Protein AF-A0A944YR34-F1 (afdb_monomer)

pLDDT: mean 94.09, std 5.27, range [63.53, 98.19]

Structure (mmCIF, N/CA/C/O backbone):
data_AF-A0A944YR34-F1
#
_entry.id   AF-A0A944YR34-F1
#
loop_
_atom_site.group_PDB
_atom_site.id
_atom_site.type_symbol
_atom_site.label_atom_id
_atom_site.label_alt_id
_atom_site.label_comp_id
_atom_site.label_asym_id
_atom_site.label_entity_id
_atom_site.label_seq_id
_atom_site.pdbx_PDB_ins_code
_atom_site.Cartn_x
_atom_site.Cartn_y
_atom_site.Cartn_z
_atom_site.occupancy
_atom_site.B_iso_or_equiv
_atom_site.auth_seq_id
_atom_site.auth_comp_id
_atom_site.auth_asym_id
_atom_site.auth_atom_id
_atom_site.pdbx_PDB_model_num
ATOM 1 N N . MET A 1 1 ? 25.340 6.201 -24.632 1.00 78.75 1 MET A N 1
ATOM 2 C CA . MET A 1 1 ? 25.062 7.348 -25.527 1.00 78.75 1 MET A CA 1
ATOM 3 C C . MET A 1 1 ? 24.129 8.315 -24.814 1.00 78.75 1 MET A C 1
ATOM 5 O O . MET A 1 1 ? 23.232 7.825 -24.135 1.00 78.75 1 MET A O 1
ATOM 9 N N . PRO A 1 2 ? 24.314 9.638 -24.939 1.00 86.69 2 PRO A N 1
ATOM 10 C CA . PRO A 1 2 ? 23.311 10.625 -24.536 1.00 86.69 2 PRO A CA 1
ATOM 11 C C . PRO A 1 2 ? 22.042 10.489 -25.394 1.00 86.69 2 PRO A C 1
ATOM 13 O O . PRO A 1 2 ? 22.150 10.313 -26.607 1.00 86.69 2 PRO A O 1
ATOM 16 N N . TRP A 1 3 ? 20.855 10.565 -24.793 1.00 91.38 3 TRP A N 1
ATOM 17 C CA . TRP A 1 3 ? 19.573 10.421 -25.492 1.00 91.38 3 TRP A CA 1
ATOM 18 C C . TRP A 1 3 ? 18.688 11.641 -25.255 1.00 91.38 3 TRP A C 1
ATOM 20 O O . TRP A 1 3 ? 17.968 11.701 -24.266 1.00 91.38 3 TRP A O 1
ATOM 30 N N . GLN A 1 4 ? 18.774 12.636 -26.145 1.00 93.44 4 GLN A N 1
ATOM 31 C CA . GLN A 1 4 ? 17.958 13.866 -26.107 1.00 93.44 4 GLN A CA 1
ATOM 32 C C . GLN A 1 4 ? 17.911 14.568 -24.727 1.00 93.44 4 GLN A C 1
ATOM 34 O O . GLN A 1 4 ? 16.952 15.260 -24.413 1.00 93.44 4 GLN A O 1
ATOM 39 N N . GLY A 1 5 ? 18.941 14.384 -23.892 1.00 92.56 5 GLY A N 1
ATOM 40 C CA . GLY A 1 5 ? 19.001 14.920 -22.527 1.00 92.56 5 GLY A CA 1
ATOM 41 C C . GLY A 1 5 ? 18.250 14.109 -21.460 1.00 92.56 5 GLY A C 1
ATOM 42 O O . GLY A 1 5 ? 18.376 14.423 -20.285 1.00 92.56 5 GLY A O 1
ATOM 43 N N . TYR A 1 6 ? 17.527 13.044 -21.817 1.00 92.62 6 TYR A N 1
ATOM 44 C CA . TYR A 1 6 ? 16.748 12.244 -20.859 1.00 92.62 6 TYR A CA 1
ATOM 45 C C . TYR A 1 6 ? 17.597 11.397 -19.901 1.00 92.62 6 TYR A C 1
ATOM 47 O O . TYR A 1 6 ? 17.107 10.988 -18.856 1.00 92.62 6 TYR A O 1
ATOM 55 N N . ASN A 1 7 ? 18.858 11.132 -20.241 1.00 94.81 7 ASN A N 1
ATOM 56 C CA . ASN A 1 7 ? 19.835 10.477 -19.368 1.00 94.81 7 ASN A CA 1
ATOM 57 C C . ASN A 1 7 ? 20.961 11.435 -18.945 1.00 94.81 7 ASN A C 1
ATOM 59 O O . ASN A 1 7 ? 22.129 11.050 -18.907 1.00 94.81 7 ASN A O 1
ATOM 63 N N . PHE A 1 8 ? 20.628 12.712 -18.744 1.00 95.88 8 PHE A N 1
ATOM 64 C CA . PHE A 1 8 ? 21.569 13.708 -18.239 1.00 95.88 8 PHE A CA 1
ATOM 65 C C . PHE A 1 8 ? 21.891 13.453 -16.757 1.00 95.88 8 PHE A C 1
ATOM 67 O O . PHE A 1 8 ? 20.998 13.101 -15.989 1.00 95.88 8 PHE A O 1
ATOM 74 N N . GLU A 1 9 ? 23.157 13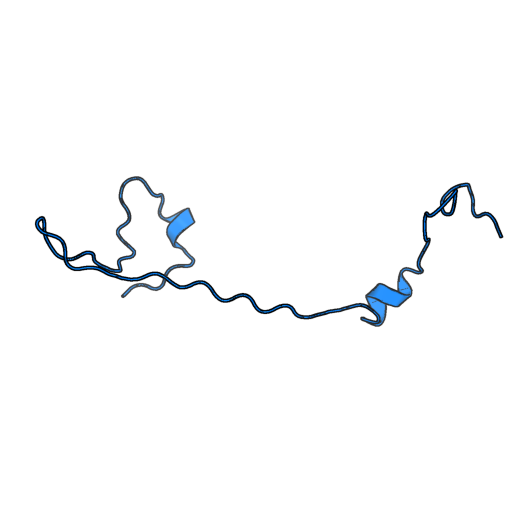.645 -16.372 1.00 95.06 9 GLU A N 1
ATOM 75 C CA . GLU A 1 9 ? 23.680 13.344 -15.028 1.00 95.06 9 GLU A CA 1
ATOM 76 C C . GLU A 1 9 ? 23.323 11.917 -14.571 1.00 95.06 9 GLU A C 1
ATOM 78 O O . GLU A 1 9 ? 23.775 10.956 -15.194 1.00 95.06 9 GLU A O 1
ATOM 83 N N . ASP A 1 10 ? 22.508 11.779 -13.524 1.00 95.69 10 ASP A N 1
ATOM 84 C CA . ASP A 1 10 ? 22.149 10.498 -12.903 1.00 95.69 10 ASP A CA 1
ATOM 85 C C . ASP A 1 10 ? 20.781 9.965 -13.369 1.00 95.69 10 ASP A C 1
ATOM 87 O O . ASP A 1 10 ? 20.255 8.989 -12.827 1.00 95.69 10 ASP A O 1
ATOM 91 N N . ALA A 1 11 ? 20.172 10.600 -14.375 1.00 96.56 11 ALA A N 1
ATOM 92 C CA . ALA A 1 11 ? 18.889 10.161 -14.902 1.00 96.56 11 ALA A CA 1
ATOM 93 C C . ALA A 1 11 ? 19.020 8.841 -15.684 1.00 96.56 11 ALA A C 1
ATOM 95 O O . ALA A 1 11 ? 19.890 8.671 -16.543 1.00 96.56 11 ALA A O 1
ATOM 96 N N . ILE A 1 12 ? 18.095 7.912 -15.429 1.00 95.69 12 ILE A N 1
ATOM 97 C CA . ILE A 1 12 ? 18.013 6.623 -16.122 1.00 95.69 12 ILE A CA 1
ATOM 98 C C . ILE A 1 12 ? 16.783 6.624 -17.025 1.00 95.69 12 ILE A C 1
ATOM 100 O O . ILE A 1 12 ? 15.662 6.850 -16.574 1.00 95.69 12 ILE A O 1
ATOM 104 N N . ILE A 1 13 ? 16.994 6.304 -18.301 1.00 95.38 13 ILE A N 1
ATOM 105 C CA . ILE A 1 13 ? 15.913 5.979 -19.233 1.00 95.38 13 ILE A CA 1
ATOM 106 C C . ILE A 1 13 ? 15.706 4.468 -19.274 1.00 95.38 13 ILE A C 1
ATOM 108 O O . ILE A 1 13 ? 16.667 3.699 -19.318 1.00 95.38 13 ILE A O 1
ATOM 112 N N . ILE A 1 14 ? 14.448 4.044 -19.289 1.00 95.81 14 ILE A N 1
ATOM 113 C CA . ILE A 1 14 ? 14.063 2.635 -19.357 1.00 95.81 14 ILE A CA 1
ATOM 114 C C . ILE A 1 14 ? 13.086 2.410 -20.511 1.00 95.81 14 ILE A C 1
ATOM 116 O O . ILE A 1 14 ? 12.365 3.317 -20.923 1.00 95.81 14 ILE A O 1
ATOM 120 N N . SER A 1 15 ? 13.084 1.199 -21.064 1.00 96.88 15 SER A N 1
ATOM 121 C CA . SER A 1 15 ? 12.139 0.812 -22.114 1.00 96.88 15 SER A CA 1
ATOM 122 C C . SER A 1 15 ? 10.763 0.511 -21.517 1.00 96.88 15 SER A C 1
ATOM 124 O O . SER A 1 15 ? 10.688 -0.130 -20.471 1.00 96.88 15 SER A O 1
ATOM 126 N N . SER A 1 16 ? 9.682 0.882 -22.217 1.00 96.75 16 SER A N 1
ATOM 127 C CA . SER A 1 16 ? 8.305 0.514 -21.840 1.00 96.75 16 SER A CA 1
ATOM 128 C C . SER A 1 16 ? 8.100 -0.998 -21.729 1.00 96.75 16 SER A C 1
ATOM 130 O O . SER A 1 16 ? 7.289 -1.441 -20.925 1.00 96.75 16 SER A O 1
ATOM 132 N N . LYS A 1 17 ? 8.896 -1.790 -22.459 1.00 98.12 17 LYS A N 1
ATOM 133 C CA . LYS A 1 17 ? 8.877 -3.256 -22.390 1.00 98.12 17 LYS A CA 1
ATOM 134 C C . LYS A 1 17 ? 9.082 -3.793 -20.977 1.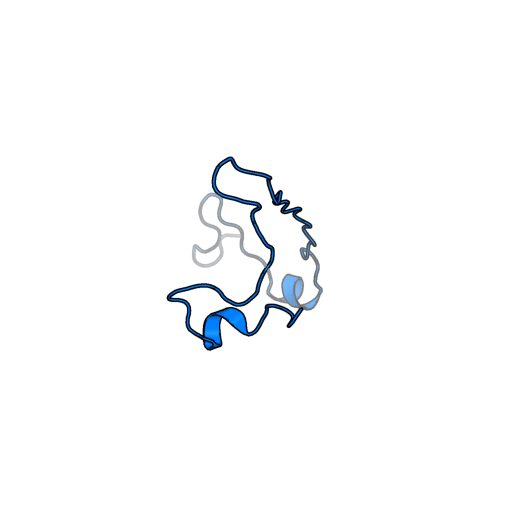00 98.12 17 LYS A C 1
ATOM 136 O O . LYS A 1 17 ? 8.494 -4.795 -20.623 1.00 98.12 17 LYS A O 1
ATOM 141 N N . LEU A 1 18 ? 9.855 -3.098 -20.140 1.00 97.88 18 LEU A N 1
ATOM 142 C CA . LEU A 1 18 ? 10.074 -3.521 -18.753 1.00 97.88 18 LEU A CA 1
ATOM 143 C C . LEU A 1 18 ? 8.791 -3.483 -17.910 1.00 97.88 18 LEU A C 1
ATOM 145 O O . LEU A 1 18 ? 8.700 -4.217 -16.930 1.00 97.88 18 LEU A O 1
ATOM 149 N N . VAL A 1 19 ? 7.827 -2.636 -18.288 1.00 96.94 19 VAL A N 1
ATOM 150 C CA . VAL A 1 19 ? 6.483 -2.600 -17.697 1.00 96.94 19 VAL A CA 1
ATOM 151 C C . VAL A 1 19 ? 5.614 -3.704 -18.296 1.00 96.94 19 VAL A C 1
ATOM 153 O O . VAL A 1 19 ? 4.925 -4.388 -17.555 1.00 96.94 19 VAL A O 1
ATOM 156 N N . GLU A 1 20 ? 5.670 -3.901 -19.617 1.00 97.88 20 GLU A N 1
ATOM 157 C CA . GLU A 1 20 ? 4.926 -4.968 -20.313 1.00 97.88 20 GLU A CA 1
ATOM 158 C C . GLU A 1 20 ? 5.320 -6.372 -19.817 1.00 97.88 20 GLU A C 1
ATOM 160 O O . GLU A 1 20 ? 4.466 -7.249 -19.720 1.00 97.88 20 GLU A O 1
ATOM 165 N N . ASP A 1 21 ? 6.593 -6.554 -19.458 1.00 98.19 21 ASP A N 1
ATOM 166 C CA . ASP A 1 21 ? 7.173 -7.815 -18.991 1.00 98.19 21 ASP A CA 1
ATOM 167 C C . ASP A 1 21 ? 7.187 -7.952 -17.450 1.00 98.19 21 ASP A C 1
ATOM 169 O O . ASP A 1 21 ? 7.806 -8.883 -16.932 1.00 98.19 21 ASP A O 1
ATOM 173 N N . ASP A 1 22 ? 6.594 -7.014 -16.695 1.00 97.19 22 ASP A N 1
ATOM 174 C CA . ASP A 1 22 ? 6.580 -6.999 -15.215 1.00 97.19 22 ASP A CA 1
ATOM 175 C C . ASP A 1 22 ? 7.973 -7.140 -14.547 1.00 97.19 22 ASP A C 1
ATOM 177 O O . ASP A 1 22 ? 8.116 -7.590 -13.406 1.00 97.19 22 ASP A O 1
ATOM 181 N N . SER A 1 23 ? 9.041 -6.717 -15.235 1.00 97.62 23 SER A N 1
ATOM 182 C CA . SER A 1 23 ? 10.434 -7.026 -14.856 1.00 97.62 23 SER A CA 1
ATOM 183 C C . SER A 1 23 ? 10.889 -6.392 -13.537 1.00 97.62 23 SER A C 1
ATOM 185 O O . SER A 1 23 ? 11.794 -6.907 -12.882 1.00 97.62 23 SER A O 1
ATOM 187 N N . PHE A 1 24 ? 10.279 -5.269 -13.147 1.00 97.00 24 PHE A N 1
ATOM 188 C CA . PHE A 1 24 ? 10.565 -4.559 -11.894 1.00 97.00 24 PHE A CA 1
ATOM 189 C C . PHE A 1 24 ? 9.307 -4.365 -11.031 1.00 97.00 24 PHE A C 1
ATOM 191 O O . PHE A 1 24 ? 9.214 -3.410 -10.256 1.00 97.00 24 PHE A O 1
ATOM 198 N N . THR A 1 25 ? 8.337 -5.273 -11.149 1.00 97.75 25 THR A N 1
ATOM 199 C CA . THR A 1 25 ? 7.120 -5.274 -10.330 1.00 97.75 25 THR A CA 1
ATOM 200 C C . THR A 1 25 ? 7.408 -5.902 -8.960 1.00 97.75 25 THR A C 1
ATOM 202 O O . THR A 1 25 ? 8.060 -6.940 -8.856 1.00 97.75 25 THR A O 1
ATOM 205 N N . SER A 1 26 ? 6.943 -5.272 -7.875 1.00 97.75 26 SER A N 1
ATOM 206 C CA . SER A 1 26 ? 7.130 -5.780 -6.507 1.00 97.75 26 SER A CA 1
ATOM 207 C C . SER A 1 26 ? 5.856 -5.654 -5.678 1.00 97.75 26 SER A C 1
ATOM 209 O O . SER A 1 26 ? 5.086 -4.708 -5.841 1.00 97.75 26 SER A O 1
ATOM 211 N N . ILE A 1 27 ? 5.639 -6.614 -4.776 1.00 97.81 27 ILE A N 1
ATOM 212 C CA . ILE A 1 27 ? 4.502 -6.632 -3.851 1.00 97.81 27 ILE A CA 1
ATOM 213 C C . ILE A 1 27 ? 5.002 -6.232 -2.466 1.00 97.81 27 ILE A C 1
ATOM 215 O O . ILE A 1 27 ? 5.956 -6.815 -1.952 1.00 97.81 27 ILE A O 1
ATOM 219 N N . HIS A 1 28 ? 4.336 -5.252 -1.857 1.00 97.56 28 HIS A N 1
ATOM 220 C CA . HIS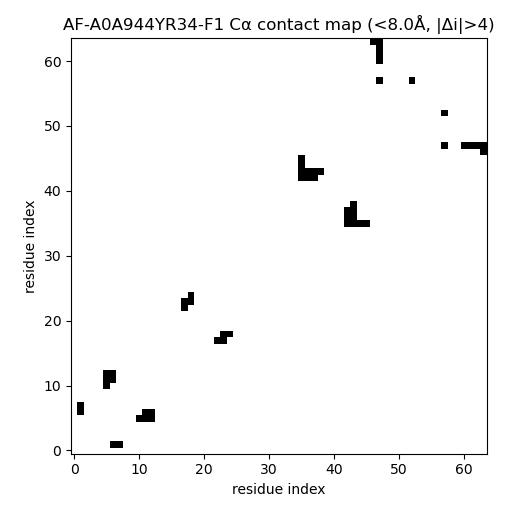 A 1 28 ? 4.638 -4.765 -0.511 1.00 97.56 28 HIS A CA 1
ATOM 221 C C . HIS A 1 28 ? 3.421 -4.974 0.381 1.00 97.56 28 HIS A C 1
ATOM 223 O O . HIS A 1 28 ? 2.330 -4.514 0.052 1.00 97.56 28 HIS A O 1
ATOM 229 N N . ILE A 1 29 ? 3.615 -5.640 1.517 1.00 97.50 29 ILE A N 1
ATOM 230 C CA . ILE A 1 29 ? 2.568 -5.870 2.518 1.00 97.50 29 ILE A CA 1
ATOM 231 C C . ILE A 1 29 ? 2.835 -4.940 3.701 1.00 97.50 29 ILE A C 1
ATOM 233 O O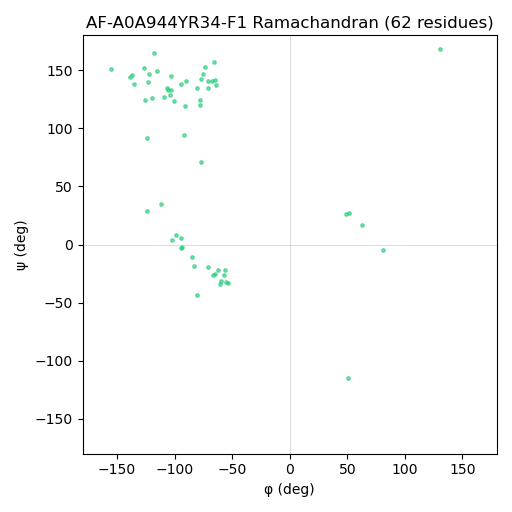 . ILE A 1 29 ? 3.968 -4.841 4.174 1.00 97.50 29 ILE A O 1
ATOM 237 N N . LYS A 1 30 ? 1.794 -4.247 4.166 1.00 97.06 30 LYS A N 1
ATOM 238 C CA . LYS A 1 30 ? 1.824 -3.403 5.364 1.00 97.06 30 LYS A CA 1
ATOM 239 C C . LYS A 1 30 ? 0.750 -3.871 6.328 1.00 97.06 30 LYS A C 1
ATOM 241 O O . LYS A 1 30 ? -0.358 -4.184 5.906 1.00 97.06 30 LYS A O 1
ATOM 246 N N . GLU A 1 31 ? 1.090 -3.878 7.605 1.00 97.50 31 GLU A N 1
ATOM 247 C CA . GLU A 1 31 ? 0.175 -4.226 8.682 1.00 97.50 31 GLU A CA 1
ATOM 248 C C . GLU A 1 31 ? -0.287 -2.952 9.391 1.00 97.50 31 GLU A C 1
ATOM 250 O O . GLU A 1 31 ? 0.523 -2.080 9.715 1.00 97.50 31 GLU A O 1
ATOM 255 N N . TYR A 1 32 ? -1.595 -2.850 9.609 1.00 97.44 32 TYR A N 1
ATOM 256 C CA . TYR A 1 32 ? -2.225 -1.784 10.378 1.00 97.44 32 TYR A CA 1
ATOM 257 C C . TYR A 1 32 ? -3.064 -2.442 11.468 1.00 97.44 32 TYR A C 1
ATOM 259 O O . TYR A 1 32 ? -3.925 -3.264 11.165 1.00 97.44 32 TYR A O 1
ATOM 267 N N . SER A 1 33 ? -2.813 -2.084 12.723 1.00 96.44 33 SER A N 1
ATOM 268 C CA . SER A 1 33 ? -3.561 -2.579 13.875 1.00 96.44 33 SER A CA 1
ATOM 269 C C . SER A 1 33 ? -4.179 -1.420 14.654 1.00 96.44 33 SER A C 1
ATOM 271 O O . SER A 1 33 ? -3.626 -0.320 14.715 1.00 96.44 33 SER A O 1
ATOM 273 N N . THR A 1 34 ? -5.353 -1.670 15.228 1.00 94.88 34 THR A N 1
ATOM 274 C CA . THR A 1 34 ? -6.046 -0.759 16.142 1.00 94.88 34 THR A CA 1
ATOM 275 C C . THR A 1 34 ? -6.648 -1.573 17.279 1.00 94.88 34 THR A C 1
ATOM 277 O O . THR A 1 34 ? -7.111 -2.691 17.056 1.00 94.88 34 THR A O 1
ATOM 280 N N . ASP A 1 35 ? -6.645 -1.015 18.487 1.00 95.38 35 ASP A N 1
ATOM 281 C CA . ASP A 1 35 ? -7.225 -1.657 19.666 1.00 95.38 35 ASP A CA 1
ATOM 282 C C . ASP A 1 35 ? -8.576 -1.019 19.986 1.00 95.38 35 ASP A C 1
ATOM 284 O O . ASP A 1 35 ? -8.722 0.195 19.862 1.00 95.38 35 ASP A O 1
ATOM 288 N N . VAL A 1 36 ? -9.518 -1.821 20.479 1.00 95.56 36 VAL A N 1
ATOM 289 C CA . VAL A 1 36 ? -10.764 -1.345 21.095 1.00 95.56 36 VAL A CA 1
ATOM 290 C C . VAL A 1 36 ? -10.597 -1.414 22.608 1.00 95.56 36 VAL A C 1
ATOM 292 O O . VAL A 1 36 ? -10.260 -2.476 23.145 1.00 95.56 36 VAL A O 1
ATOM 295 N N . ARG A 1 37 ? -10.774 -0.289 23.306 1.00 94.88 37 ARG A N 1
ATOM 296 C CA . ARG A 1 37 ? -10.441 -0.179 24.733 1.00 94.88 37 ARG A CA 1
ATOM 297 C C . ARG A 1 37 ? -11.655 0.063 25.616 1.00 94.88 37 ARG A C 1
ATOM 299 O O . ARG A 1 37 ? -12.600 0.759 25.264 1.00 94.88 37 ARG A O 1
ATOM 306 N N . GLU A 1 38 ? -11.561 -0.451 26.837 1.00 96.00 38 GLU A N 1
ATOM 307 C CA . GLU A 1 38 ? -12.448 -0.072 27.931 1.00 96.00 38 GLU A CA 1
ATOM 308 C C . GLU A 1 38 ? -12.015 1.274 28.506 1.00 96.00 38 GLU A C 1
ATOM 310 O O . GLU A 1 38 ? -10.869 1.450 28.938 1.00 96.00 38 GLU A O 1
ATOM 315 N N . THR A 1 39 ? -12.938 2.232 28.544 1.00 94.50 39 THR A N 1
ATOM 316 C CA . THR A 1 39 ? -12.693 3.547 29.138 1.00 94.50 39 THR A CA 1
ATOM 317 C C . THR A 1 39 ? -13.622 3.786 30.321 1.00 94.50 39 THR A C 1
ATOM 319 O O . THR A 1 39 ? -14.646 3.132 30.496 1.00 94.50 39 THR A O 1
ATOM 322 N N . LYS A 1 40 ? -13.304 4.791 31.144 1.00 95.25 40 LYS A N 1
ATOM 323 C CA . LYS A 1 40 ? -14.180 5.197 32.257 1.00 95.25 40 LYS A CA 1
ATOM 324 C C . LYS A 1 40 ? -15.551 5.704 31.797 1.00 95.25 40 LYS A C 1
ATOM 326 O O . LYS A 1 40 ? -16.470 5.739 32.608 1.00 95.25 40 LYS A O 1
ATOM 331 N N . LEU A 1 41 ? -15.660 6.15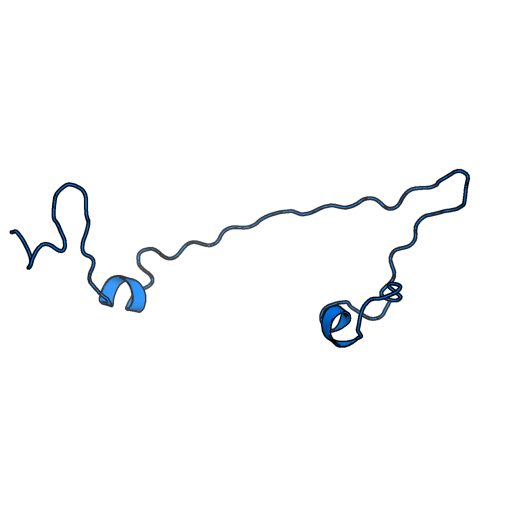2 30.546 1.00 94.50 41 LEU A N 1
ATOM 332 C CA . LEU A 1 41 ? -16.895 6.672 29.956 1.00 94.50 41 LEU A CA 1
ATOM 333 C C . LEU A 1 41 ? -17.682 5.589 29.203 1.00 94.50 41 LEU A C 1
ATOM 335 O O . LEU A 1 41 ? -18.776 5.869 28.721 1.00 94.50 41 LEU A O 1
ATOM 339 N N . GLY A 1 42 ? -17.143 4.371 29.135 1.00 93.50 42 GLY A N 1
ATOM 340 C CA . GLY A 1 42 ? -17.717 3.234 28.430 1.00 93.50 42 GLY A CA 1
ATOM 341 C C . GLY A 1 42 ? -16.700 2.541 27.515 1.00 93.50 42 GLY A C 1
ATOM 342 O O . GLY A 1 42 ? -15.613 3.083 27.275 1.00 93.50 42 GLY A O 1
ATOM 343 N N . PRO A 1 43 ? -17.044 1.348 27.015 1.00 95.31 43 PRO A N 1
ATOM 344 C CA . PRO A 1 43 ? -16.253 0.653 26.010 1.00 95.31 43 PRO A CA 1
ATOM 345 C C . PRO A 1 43 ? -16.274 1.394 24.673 1.00 95.31 43 PRO A C 1
ATOM 347 O O . PRO A 1 43 ? -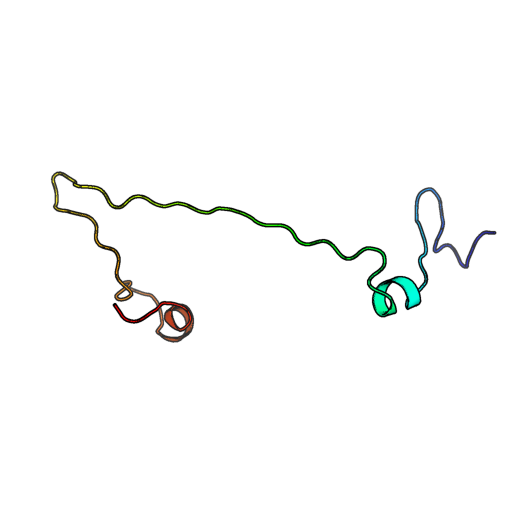17.317 1.894 24.244 1.00 95.31 43 PRO A O 1
ATOM 350 N N . GLU A 1 44 ? -15.134 1.421 23.992 1.00 95.81 44 GLU A N 1
ATOM 351 C CA . GLU A 1 44 ? -15.085 1.705 22.558 1.00 95.81 44 GLU A CA 1
ATOM 352 C C . GLU A 1 44 ? -15.773 0.575 21.770 1.00 95.81 44 GLU A C 1
ATOM 354 O O . GLU A 1 44 ? -15.906 -0.550 22.255 1.00 95.81 44 GLU A O 1
ATOM 359 N N . GLN A 1 45 ? -16.231 0.871 20.553 1.00 92.25 45 GLN A N 1
ATOM 360 C CA . GLN A 1 45 ? -16.932 -0.088 19.696 1.00 92.25 45 GLN A CA 1
ATOM 361 C C . GLN A 1 45 ? -16.401 -0.005 18.268 1.00 92.25 45 GLN A C 1
ATOM 363 O O . GLN A 1 45 ? -16.193 1.089 17.741 1.00 92.25 45 GLN A O 1
ATOM 368 N N . THR A 1 46 ? -16.213 -1.164 17.640 1.00 93.50 46 THR A N 1
ATOM 369 C CA . THR A 1 46 ? -16.032 -1.260 16.189 1.00 93.50 46 THR A CA 1
ATOM 370 C C . THR A 1 46 ? -17.406 -1.136 15.545 1.00 93.50 46 THR A C 1
ATOM 372 O O . THR A 1 46 ? -18.295 -1.919 15.865 1.00 93.50 46 THR A O 1
ATOM 375 N N . THR A 1 47 ? -17.599 -0.127 14.699 1.00 92.44 47 THR A N 1
ATOM 376 C CA . THR A 1 47 ? -18.881 0.126 14.032 1.00 92.44 47 THR A CA 1
ATOM 377 C C . THR A 1 47 ? -18.678 0.903 12.733 1.00 92.44 47 THR A C 1
ATOM 379 O O . THR A 1 47 ? -17.725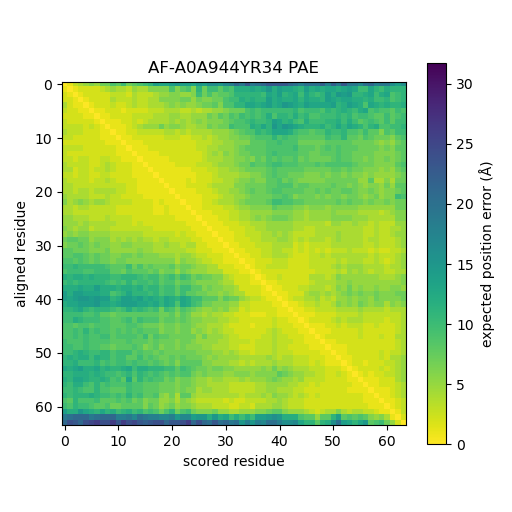 1.680 12.603 1.00 92.44 47 THR A O 1
ATOM 382 N N . ASP A 1 48 ? -19.585 0.694 11.782 1.00 92.31 48 ASP A N 1
ATOM 383 C CA . ASP A 1 48 ? -19.727 1.468 10.552 1.00 92.31 48 ASP A CA 1
ATOM 384 C C . ASP A 1 48 ? -20.584 2.742 10.742 1.00 92.31 48 ASP A C 1
ATOM 386 O O . ASP A 1 48 ? -20.551 3.628 9.883 1.00 92.31 48 ASP A O 1
ATOM 390 N N . ASP A 1 49 ? -21.276 2.903 11.881 1.00 92.81 49 ASP A N 1
ATOM 391 C CA . ASP A 1 49 ? -22.051 4.103 12.240 1.00 92.81 49 ASP A CA 1
ATOM 392 C C . ASP A 1 49 ? -21.137 5.246 12.718 1.00 92.81 49 ASP A C 1
ATOM 394 O O . ASP A 1 49 ? -21.050 5.599 13.899 1.00 92.81 49 ASP A O 1
ATOM 398 N N . ILE A 1 50 ? -20.387 5.817 11.773 1.00 93.88 50 ILE A N 1
ATOM 399 C CA . ILE A 1 50 ? -19.414 6.873 12.059 1.00 93.88 50 ILE A CA 1
ATOM 400 C C . ILE A 1 50 ? -20.073 8.260 11.931 1.00 93.88 50 ILE A C 1
ATOM 402 O O . ILE A 1 50 ? -20.483 8.666 10.834 1.00 93.88 50 ILE A O 1
ATOM 406 N N . PRO A 1 51 ? -20.112 9.068 13.011 1.00 94.31 51 PRO A N 1
ATOM 407 C CA . PRO A 1 51 ? -20.790 10.357 12.998 1.00 94.31 51 PRO A CA 1
ATOM 408 C C . PRO A 1 51 ? -20.116 11.344 12.039 1.00 94.31 51 PRO A C 1
ATOM 410 O O . PRO A 1 51 ? -18.891 11.456 11.977 1.00 94.31 51 PRO A O 1
ATOM 413 N N . ASN A 1 52 ? -20.930 12.138 11.339 1.00 95.12 52 ASN A N 1
ATOM 414 C CA . ASN A 1 52 ? -20.494 13.149 10.364 1.00 95.12 52 ASN A CA 1
ATOM 415 C C . ASN A 1 52 ? -19.740 12.592 9.139 1.00 95.12 52 ASN A C 1
ATOM 417 O O . ASN A 1 52 ? -19.085 13.357 8.421 1.00 95.12 52 ASN A O 1
ATOM 421 N N . VAL A 1 53 ? -19.837 11.287 8.864 1.00 95.75 53 VAL A N 1
ATOM 422 C CA . VAL A 1 53 ? -19.260 10.664 7.667 1.00 95.75 53 VAL A CA 1
ATOM 423 C C . VAL A 1 53 ? -20.370 10.318 6.675 1.00 95.75 53 VAL A C 1
ATOM 425 O O . VAL A 1 53 ? -21.430 9.825 7.039 1.00 95.75 53 VAL A O 1
ATOM 428 N N . SER A 1 54 ? -20.154 10.628 5.394 1.00 94.12 54 SER A N 1
ATOM 429 C CA . SER A 1 54 ? -21.111 10.279 4.344 1.00 94.12 54 SER A CA 1
ATOM 430 C C . SER A 1 54 ? -21.037 8.791 4.007 1.00 94.12 54 SER A C 1
ATOM 432 O O . SER A 1 54 ? -19.950 8.217 3.961 1.00 94.12 54 SER A O 1
ATOM 434 N N . SER A 1 55 ? -22.173 8.191 3.650 1.00 89.75 55 SER A N 1
ATOM 435 C CA . SER A 1 55 ? -22.265 6.776 3.252 1.00 89.75 55 SER A CA 1
ATOM 436 C C . SER A 1 55 ? -21.293 6.387 2.132 1.00 89.75 55 SER A C 1
ATOM 438 O O . SER A 1 55 ? -20.739 5.296 2.130 1.00 89.75 55 SER A O 1
ATOM 440 N N . VAL A 1 56 ? -20.997 7.311 1.213 1.00 93.81 56 VAL A N 1
ATOM 441 C CA . VAL A 1 56 ? -20.018 7.103 0.132 1.00 93.81 56 VAL A CA 1
ATOM 442 C C . VAL A 1 56 ? -18.614 6.791 0.662 1.00 93.81 56 VAL A C 1
ATOM 444 O O . VAL A 1 56 ? -17.869 6.069 0.006 1.00 93.81 56 VAL A O 1
ATOM 447 N N . LYS A 1 57 ? -18.234 7.328 1.827 1.00 94.75 57 LYS A N 1
ATOM 448 C CA . LYS A 1 57 ? -16.931 7.061 2.454 1.00 94.75 57 LYS A CA 1
ATOM 449 C C . LYS A 1 57 ? -16.908 5.762 3.260 1.00 94.75 57 LYS A C 1
ATOM 451 O O . LYS A 1 57 ? -15.825 5.266 3.531 1.00 94.75 57 LYS A O 1
ATOM 456 N N . LEU A 1 58 ? -18.076 5.238 3.626 1.00 93.75 58 LEU A N 1
ATOM 457 C CA . LEU A 1 58 ? -18.239 4.006 4.403 1.00 93.75 58 LEU A CA 1
ATOM 458 C C . LEU A 1 58 ? -18.461 2.778 3.510 1.00 93.75 58 LEU A C 1
ATOM 460 O O . LEU A 1 58 ? -18.528 1.668 4.007 1.00 93.75 58 LEU A O 1
ATOM 464 N N . LYS A 1 59 ? -18.541 2.961 2.186 1.00 94.06 59 LYS 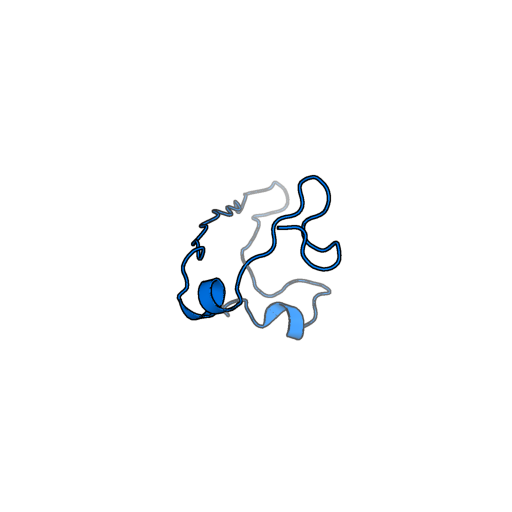A N 1
ATOM 465 C CA . LYS A 1 59 ? -18.850 1.908 1.202 1.00 94.06 59 LYS A CA 1
ATOM 466 C C . LYS A 1 59 ? -17.917 0.686 1.228 1.00 94.06 59 LYS A C 1
ATOM 468 O O . LYS A 1 59 ? -18.279 -0.342 0.672 1.00 94.06 59 LYS A O 1
ATOM 473 N N . ASP A 1 60 ? -16.709 0.851 1.767 1.00 95.00 60 ASP A N 1
ATOM 474 C CA . ASP A 1 60 ? -15.673 -0.183 1.827 1.00 95.00 60 ASP A CA 1
ATOM 475 C C . ASP A 1 60 ? -15.580 -0.813 3.238 1.00 95.00 60 ASP A C 1
ATOM 477 O O . ASP A 1 60 ? -14.696 -1.633 3.478 1.00 95.00 60 ASP A O 1
ATOM 481 N N . LEU A 1 61 ? -16.457 -0.419 4.175 1.00 94.19 61 LEU A N 1
ATOM 482 C CA . LEU A 1 61 ? -16.630 -1.073 5.475 1.00 94.19 61 LEU A CA 1
ATOM 483 C C . LEU A 1 61 ? -17.700 -2.163 5.354 1.00 94.19 61 LEU A C 1
ATOM 485 O O . LEU A 1 61 ? -18.699 -1.973 4.659 1.00 94.19 61 LEU A O 1
ATOM 489 N N . ASP A 1 62 ? -17.475 -3.298 6.014 1.00 90.81 62 ASP A N 1
ATOM 490 C CA . ASP A 1 62 ? -18.492 -4.345 6.116 1.00 90.81 62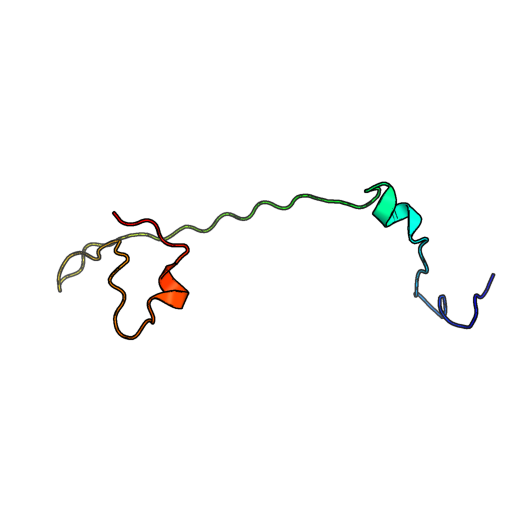 ASP A CA 1
ATOM 491 C C . ASP A 1 62 ? -19.597 -3.920 7.091 1.00 90.81 62 ASP A C 1
ATOM 493 O O . ASP A 1 62 ? -19.358 -3.114 7.995 1.00 90.81 62 ASP A O 1
ATOM 497 N N . VAL A 1 63 ? -20.801 -4.449 6.881 1.00 78.62 63 VAL A N 1
ATOM 498 C CA . VAL A 1 63 ? -21.946 -4.191 7.759 1.00 78.62 63 VAL A CA 1
ATOM 499 C C . VAL A 1 63 ? -21.961 -5.290 8.821 1.00 78.62 63 VAL A C 1
ATOM 501 O O . VAL A 1 63 ? -22.480 -6.378 8.565 1.00 78.62 63 VAL A O 1
ATOM 504 N N . ASP A 1 64 ? -21.346 -5.012 9.973 1.00 63.53 64 ASP A N 1
ATOM 505 C CA . ASP A 1 64 ? -21.365 -5.885 11.163 1.00 63.53 64 ASP A CA 1
ATOM 506 C C . ASP A 1 64 ? -22.723 -5.854 11.897 1.00 63.53 64 ASP A C 1
ATOM 508 O O . ASP A 1 64 ? -23.311 -4.757 12.061 1.00 63.53 64 ASP A O 1
#

Sequence (64 aa):
MPWQGYNFEDAIIISSKLVEDDSFTSIHIKEYSTDVRETKLGPEQTTDDIPNVSSVKLKDLDVD

Radius of gyration: 24.15 Å; Cα contacts (8 Å, |Δi|>4): 27; chains: 1; bounding box: 47×23×58 Å

Nearest PDB structures (foldseek):
  7vwz-assembly1_C  TM=8.402E-01  e=2.944E-03  Escherichia coli K-12
  8xzv-assembly1_B  TM=8.940E-01  e=7.437E-03  Spinacia oleracea

Solvent-accessible surface area (backbone atoms only — not comparable to full-atom values): 4786 Å² total; per-residue (Å²): 132,87,50,98,66,59,43,48,88,88,42,78,77,78,65,72,61,47,65,80,65,52,72,82,68,81,90,84,88,83,90,85,87,84,85,79,50,82,46,98,92,46,69,57,79,93,73,76,87,51,86,98,59,60,68,84,79,47,69,87,56,73,91,130

Foldseek 3Di:
DDDVCCPPDPHDDDDCVCVVVVVPPDDDDDDDDDDWDQDPVGTRDDALPDPPDDVVVSVPPDHD

Secondary structure (DSSP, 8-state):
---TTTTSTT-----THHHHTTTT-------------EETTEE----S--TT--HHHHTTS---

Mean predicted aligned error: 5.87 Å